Protein AF-A0A4R1AN60-F1 (afdb_monomer_lite)

Sequence (126 aa):
MPKKRISWKEVYITFGVIGYIVWMVDMTIAAPFDLFDIGNPQKEGLPEITLFGIIPSCLSVIYLNLYEKNRKWFLVILFFILSLTLEWLTTKVGLMKHWNILWSSPVHFIAYAFYLPWHLKFIRRN

pLDDT: mean 82.14, std 12.88, range [44.59, 94.81]

Structure (mmCIF, N/CA/C/O backbone):
data_AF-A0A4R1AN60-F1
#
_entry.id   AF-A0A4R1AN60-F1
#
loop_
_atom_site.group_PDB
_atom_site.id
_atom_site.type_symbol
_atom_site.label_atom_id
_atom_site.label_alt_id
_atom_site.label_comp_id
_atom_site.label_asym_id
_atom_site.label_entity_id
_atom_site.label_seq_id
_atom_site.pdbx_PDB_ins_code
_atom_site.Cartn_x
_atom_site.Cartn_y
_atom_site.Cartn_z
_atom_site.occupancy
_atom_site.B_iso_or_equiv
_atom_site.auth_seq_id
_atom_site.auth_comp_id
_atom_site.auth_asym_id
_atom_site.auth_atom_id
_atom_site.pdbx_PDB_model_num
ATOM 1 N N . MET A 1 1 ? -1.846 11.152 22.072 1.00 44.59 1 MET A N 1
ATOM 2 C CA . MET A 1 1 ? -1.384 9.950 21.338 1.00 44.59 1 MET A CA 1
ATOM 3 C C . MET A 1 1 ? -2.591 9.296 20.678 1.00 44.59 1 MET A C 1
ATOM 5 O O . MET A 1 1 ? -3.556 9.045 21.395 1.00 44.59 1 MET A O 1
ATOM 9 N N . PRO A 1 2 ? -2.619 9.079 19.351 1.00 50.38 2 PRO A N 1
ATOM 10 C CA . PRO A 1 2 ? -3.763 8.429 18.725 1.00 50.38 2 PRO A CA 1
ATOM 11 C C . PRO A 1 2 ? -3.842 6.986 19.235 1.00 50.38 2 PRO A C 1
ATOM 13 O O . PRO A 1 2 ? -2.831 6.285 19.274 1.00 50.38 2 PRO A O 1
ATOM 16 N N . LYS A 1 3 ? -5.028 6.560 19.686 1.00 57.44 3 LYS A N 1
ATOM 17 C CA . LYS A 1 3 ? -5.273 5.187 20.150 1.00 57.44 3 LYS A CA 1
ATOM 18 C C . LYS A 1 3 ? -4.873 4.227 19.024 1.00 57.44 3 LYS A C 1
ATOM 20 O O . LYS A 1 3 ? -5.479 4.288 17.955 1.00 57.44 3 LYS A O 1
ATOM 25 N N . LYS A 1 4 ? -3.853 3.384 19.246 1.00 62.28 4 LYS A N 1
ATOM 26 C CA . LYS A 1 4 ? -3.482 2.3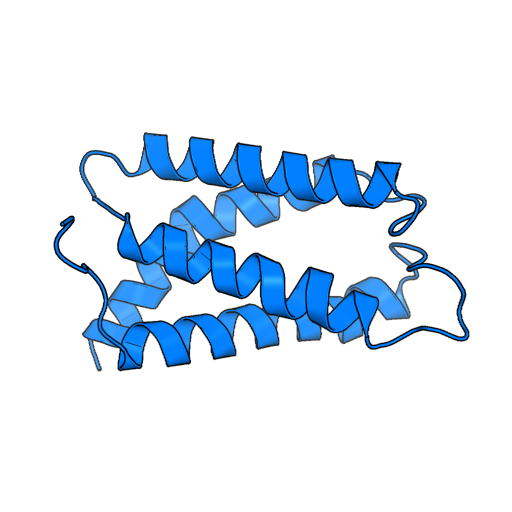08 18.312 1.00 62.28 4 LYS A CA 1
ATOM 27 C C . LYS A 1 4 ? -4.737 1.493 18.012 1.00 62.28 4 LYS A C 1
ATOM 29 O O . LYS A 1 4 ? -5.343 0.950 18.934 1.00 62.28 4 LYS A O 1
ATOM 34 N N . ARG A 1 5 ? -5.151 1.457 16.743 1.00 78.75 5 ARG A N 1
ATOM 35 C CA . ARG A 1 5 ? -6.363 0.731 16.329 1.00 78.75 5 ARG A CA 1
ATOM 36 C C . ARG A 1 5 ? -6.088 -0.728 16.024 1.00 78.75 5 ARG A C 1
ATOM 38 O O . ARG A 1 5 ? -7.045 -1.499 15.988 1.00 78.75 5 ARG A O 1
ATOM 45 N N . ILE A 1 6 ? -4.821 -1.074 15.801 1.00 88.38 6 ILE A N 1
ATOM 46 C CA . ILE A 1 6 ? -4.382 -2.432 15.507 1.00 88.38 6 ILE A CA 1
ATOM 47 C C . ILE A 1 6 ? -3.392 -2.954 16.558 1.00 88.38 6 ILE A C 1
ATOM 49 O O . ILE A 1 6 ? -2.592 -2.196 17.113 1.00 88.38 6 ILE A O 1
ATOM 53 N N . SER A 1 7 ? -3.473 -4.250 16.852 1.00 90.31 7 SER A N 1
ATOM 54 C CA . SER A 1 7 ? -2.595 -4.973 17.776 1.00 90.31 7 SER A CA 1
ATOM 55 C C . SER A 1 7 ? -1.275 -5.374 17.110 1.00 90.31 7 SER A C 1
ATOM 57 O O . SER A 1 7 ? -1.169 -5.415 15.887 1.00 90.31 7 SER A O 1
ATOM 59 N N . TRP A 1 8 ? -0.263 -5.737 17.904 1.00 90.00 8 TRP A N 1
ATOM 60 C CA . TRP A 1 8 ? 1.005 -6.243 17.365 1.00 90.00 8 TRP A CA 1
ATOM 61 C C . TRP A 1 8 ? 0.826 -7.502 16.506 1.00 9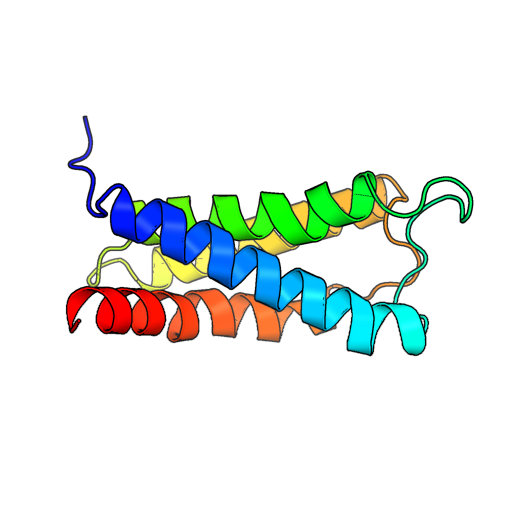0.00 8 TRP A C 1
ATOM 63 O O . TRP A 1 8 ? 1.463 -7.606 15.464 1.00 90.00 8 TRP A O 1
ATOM 73 N N . LYS A 1 9 ? -0.086 -8.414 16.880 1.00 90.69 9 LYS A N 1
ATOM 74 C CA . LYS A 1 9 ? -0.427 -9.596 16.065 1.00 90.69 9 LYS A CA 1
ATOM 75 C C . LYS A 1 9 ? -0.923 -9.176 14.677 1.00 90.69 9 LYS A C 1
ATOM 77 O O . LYS A 1 9 ? -0.455 -9.701 13.674 1.00 90.69 9 LYS A O 1
ATOM 82 N N . GLU A 1 10 ? -1.825 -8.198 14.618 1.00 92.44 10 GLU A N 1
ATOM 83 C CA . GLU A 1 10 ? -2.354 -7.673 13.352 1.00 92.44 10 GLU A CA 1
ATOM 84 C C . GLU A 1 10 ? -1.262 -6.997 12.515 1.00 92.44 10 GLU A C 1
ATOM 86 O O . GLU A 1 10 ? -1.236 -7.180 11.301 1.00 92.44 10 GLU A O 1
ATOM 91 N N . VAL A 1 11 ? -0.332 -6.274 13.150 1.00 93.31 11 VAL A N 1
ATOM 92 C CA . VAL A 1 11 ? 0.829 -5.668 12.476 1.00 93.31 11 VAL A CA 1
ATOM 93 C C . VAL A 1 11 ? 1.713 -6.736 11.836 1.00 93.31 11 VAL A C 1
ATOM 95 O O . VAL A 1 11 ? 1.980 -6.646 10.641 1.00 93.31 11 VAL A O 1
ATOM 98 N N . TYR A 1 12 ? 2.134 -7.752 12.596 1.00 93.31 12 TYR A N 1
ATOM 99 C CA . TYR A 1 12 ? 3.016 -8.809 12.088 1.00 93.31 12 TYR A CA 1
ATOM 100 C C . TYR A 1 12 ? 2.370 -9.602 10.949 1.00 93.31 12 TYR A C 1
ATOM 102 O O . TYR A 1 12 ? 3.019 -9.844 9.933 1.00 93.31 12 TYR A O 1
ATOM 110 N N . ILE A 1 13 ? 1.087 -9.958 11.081 1.00 93.50 13 ILE A N 1
ATOM 111 C CA . ILE A 1 13 ? 0.366 -10.688 10.029 1.00 93.50 13 ILE A CA 1
ATOM 112 C C . ILE A 1 13 ? 0.214 -9.815 8.781 1.00 93.50 13 ILE A C 1
ATOM 114 O O . ILE A 1 13 ? 0.515 -10.281 7.687 1.00 93.50 13 ILE A O 1
ATOM 118 N N . THR A 1 14 ? -0.203 -8.553 8.931 1.00 94.12 14 THR A N 1
ATOM 119 C CA . THR A 1 14 ? -0.359 -7.638 7.787 1.00 94.12 14 THR A CA 1
ATOM 120 C C . THR A 1 14 ? 0.968 -7.451 7.066 1.00 94.12 14 THR A C 1
ATOM 122 O O . THR A 1 14 ? 1.022 -7.565 5.846 1.00 94.12 14 THR A O 1
ATOM 125 N N . PHE A 1 15 ? 2.045 -7.194 7.811 1.00 93.69 15 PHE A N 1
ATOM 126 C CA . PHE A 1 15 ? 3.366 -6.981 7.234 1.00 93.69 15 PHE A CA 1
ATOM 127 C C . PHE A 1 15 ? 3.840 -8.211 6.451 1.00 93.69 15 PHE A C 1
ATOM 129 O O . PHE A 1 15 ? 4.252 -8.086 5.303 1.00 93.69 15 PHE A O 1
ATOM 136 N N . GLY A 1 16 ? 3.724 -9.406 7.039 1.00 91.75 16 GLY A N 1
ATOM 137 C CA . GLY A 1 16 ? 4.124 -10.646 6.376 1.00 91.75 16 GLY A CA 1
ATOM 138 C C . GLY A 1 16 ? 3.281 -10.967 5.140 1.00 91.75 16 GLY A C 1
ATOM 139 O O . GLY A 1 16 ? 3.831 -11.286 4.092 1.00 91.75 16 GLY A O 1
ATOM 140 N N . VAL A 1 17 ? 1.952 -10.851 5.238 1.00 93.94 17 VAL A N 1
ATOM 141 C CA . VAL A 1 17 ? 1.034 -11.193 4.138 1.00 93.94 17 VAL A CA 1
ATOM 142 C C . VAL A 1 17 ? 1.187 -10.233 2.963 1.00 93.94 17 VAL A C 1
ATOM 144 O O . VAL A 1 17 ? 1.281 -10.685 1.826 1.00 93.94 17 VAL A O 1
ATOM 147 N N . ILE A 1 18 ? 1.232 -8.924 3.219 1.00 93.75 18 ILE A N 1
ATOM 148 C CA . ILE A 1 18 ? 1.380 -7.933 2.149 1.00 93.75 18 ILE A CA 1
ATOM 149 C C . ILE A 1 18 ? 2.740 -8.079 1.473 1.00 93.75 18 ILE A C 1
ATOM 151 O O . ILE A 1 18 ? 2.789 -8.161 0.248 1.00 93.75 18 ILE A O 1
ATOM 155 N N . GLY A 1 19 ? 3.819 -8.177 2.253 1.00 89.94 19 GLY A N 1
ATOM 156 C CA . GLY A 1 19 ? 5.165 -8.323 1.706 1.00 89.94 19 GLY A CA 1
ATOM 157 C C . GLY A 1 19 ? 5.297 -9.583 0.861 1.00 89.94 19 GLY A C 1
ATOM 158 O O . GLY A 1 19 ? 5.835 -9.527 -0.239 1.00 89.94 19 GLY A O 1
ATOM 159 N N . TYR A 1 20 ? 4.730 -10.698 1.328 1.00 90.06 20 TYR A N 1
ATOM 160 C CA . TYR A 1 20 ? 4.723 -11.950 0.579 1.00 90.06 20 TYR A CA 1
ATOM 161 C C . TYR A 1 20 ? 3.930 -11.854 -0.728 1.00 90.06 20 TYR A C 1
ATOM 163 O O . TYR A 1 20 ? 4.421 -12.298 -1.758 1.00 90.06 20 TYR A O 1
ATOM 171 N N . ILE A 1 21 ? 2.728 -11.264 -0.719 1.00 90.75 21 ILE A N 1
ATOM 172 C CA . ILE A 1 21 ? 1.902 -11.142 -1.931 1.00 90.75 21 ILE A CA 1
ATOM 173 C C . ILE A 1 21 ? 2.611 -10.308 -2.991 1.00 90.75 21 ILE A C 1
ATOM 175 O O . ILE A 1 21 ? 2.677 -10.728 -4.143 1.00 90.75 21 ILE A O 1
ATOM 179 N N . VAL A 1 22 ? 3.135 -9.139 -2.617 1.00 88.31 22 VAL A N 1
ATOM 18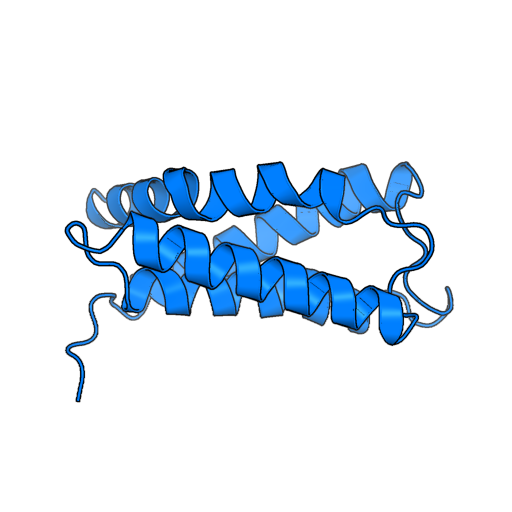0 C CA . VAL A 1 22 ? 3.786 -8.251 -3.585 1.00 88.31 22 VAL A CA 1
ATOM 181 C C . VAL A 1 22 ? 5.064 -8.896 -4.121 1.00 88.31 22 VAL A C 1
ATOM 183 O O . VAL A 1 22 ? 5.265 -8.906 -5.330 1.00 88.31 22 VAL A O 1
ATOM 186 N N . TRP A 1 23 ? 5.867 -9.524 -3.257 1.00 85.31 23 TRP A N 1
ATOM 187 C CA . TRP A 1 23 ? 7.059 -10.262 -3.681 1.00 85.31 23 TRP A CA 1
ATOM 188 C C . TRP A 1 23 ? 6.731 -11.450 -4.598 1.00 85.31 23 TRP A C 1
ATOM 190 O O . TRP A 1 23 ? 7.418 -11.678 -5.588 1.00 85.31 23 TRP A O 1
ATOM 200 N N . MET A 1 24 ? 5.654 -12.189 -4.320 1.00 85.81 24 MET A N 1
ATOM 201 C CA . MET A 1 24 ? 5.202 -13.275 -5.192 1.00 85.81 24 MET A CA 1
ATOM 202 C C . MET A 1 24 ? 4.756 -12.762 -6.561 1.00 85.81 24 MET A C 1
ATOM 204 O O . MET A 1 24 ? 5.085 -13.378 -7.571 1.00 85.81 24 MET A O 1
ATOM 208 N N . VAL A 1 25 ? 4.014 -11.652 -6.616 1.00 84.50 25 VAL A N 1
ATOM 209 C CA . VAL A 1 25 ? 3.610 -11.022 -7.884 1.00 84.50 25 VAL A CA 1
ATOM 210 C C . VAL A 1 25 ? 4.838 -10.586 -8.677 1.00 84.50 25 VAL A C 1
ATOM 212 O O . VAL A 1 25 ? 4.907 -10.839 -9.876 1.00 84.50 25 VAL A O 1
ATOM 215 N N . ASP A 1 26 ? 5.822 -9.995 -8.008 1.00 79.56 26 ASP A N 1
ATOM 216 C CA . ASP A 1 26 ? 7.075 -9.576 -8.628 1.00 79.56 26 ASP A CA 1
ATOM 217 C C . ASP A 1 26 ? 7.827 -10.774 -9.239 1.00 79.56 26 ASP A C 1
ATOM 219 O O . ASP A 1 26 ? 8.052 -10.828 -10.445 1.00 79.56 26 ASP A O 1
ATOM 223 N N . MET A 1 27 ? 8.065 -11.821 -8.446 1.00 80.25 27 MET A N 1
ATOM 224 C CA . MET A 1 27 ? 8.797 -13.023 -8.870 1.00 80.25 27 MET A CA 1
ATOM 225 C C . MET A 1 27 ? 8.087 -13.860 -9.944 1.00 80.25 27 MET A C 1
ATOM 227 O O . MET A 1 27 ? 8.745 -14.545 -10.725 1.00 80.25 27 MET A O 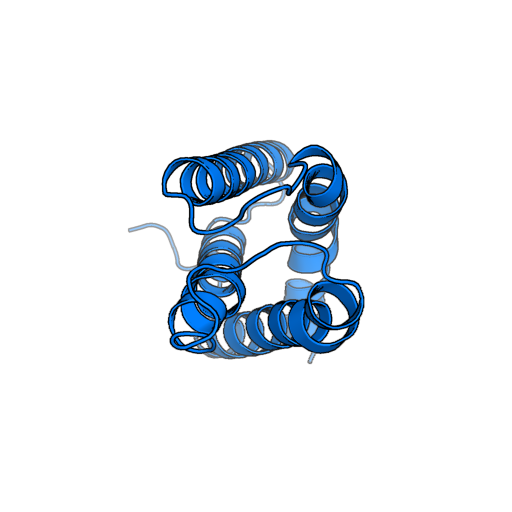1
ATOM 231 N N . THR A 1 28 ? 6.751 -13.868 -9.974 1.00 81.12 28 THR A N 1
ATOM 232 C CA . THR A 1 28 ? 5.979 -14.738 -10.886 1.00 81.12 28 THR A CA 1
ATOM 233 C C . THR A 1 28 ? 5.449 -14.027 -12.121 1.00 81.12 28 THR A C 1
ATOM 235 O O . THR A 1 28 ? 5.184 -14.684 -13.127 1.00 81.12 28 THR A O 1
ATOM 238 N N . ILE A 1 29 ? 5.276 -12.706 -12.056 1.00 79.62 29 ILE A N 1
ATOM 239 C CA . ILE A 1 29 ? 4.689 -11.911 -13.134 1.00 79.62 29 ILE A CA 1
ATOM 240 C C . ILE A 1 29 ? 5.675 -10.839 -13.591 1.00 79.62 29 ILE A C 1
ATOM 242 O O . ILE A 1 29 ? 5.977 -10.783 -14.775 1.00 79.62 29 ILE A O 1
ATOM 246 N N . ALA A 1 30 ? 6.198 -10.000 -12.698 1.00 74.56 30 ALA A N 1
ATOM 247 C CA . ALA A 1 30 ? 7.023 -8.872 -13.133 1.00 74.56 30 ALA A CA 1
ATOM 248 C C . ALA A 1 30 ? 8.369 -9.311 -13.719 1.00 74.56 30 ALA A C 1
ATOM 250 O O . ALA A 1 30 ? 8.699 -8.892 -14.827 1.00 74.56 30 ALA A O 1
ATOM 251 N N . ALA A 1 31 ? 9.091 -10.200 -13.033 1.00 74.38 31 ALA A N 1
ATOM 252 C CA . ALA A 1 31 ? 10.393 -10.679 -13.483 1.00 74.38 31 ALA A CA 1
ATOM 253 C C . ALA A 1 31 ? 10.313 -11.568 -14.745 1.00 74.38 31 ALA A C 1
ATOM 255 O O . ALA A 1 31 ? 11.049 -11.307 -15.694 1.00 74.38 31 ALA A O 1
ATOM 256 N N . PRO A 1 32 ? 9.414 -12.573 -14.855 1.00 75.56 32 PRO A N 1
ATOM 257 C CA . PRO A 1 32 ? 9.380 -13.440 -16.040 1.00 75.56 32 PRO A CA 1
ATOM 258 C C . PRO A 1 32 ? 8.872 -12.756 -17.313 1.00 75.56 32 PRO A C 1
ATOM 260 O O . PRO A 1 32 ? 9.215 -13.186 -18.412 1.00 75.56 32 PRO A O 1
ATOM 263 N N . PHE A 1 33 ? 8.029 -11.728 -17.175 1.00 70.75 33 PHE A N 1
ATOM 264 C CA . PHE A 1 33 ? 7.506 -10.961 -18.309 1.00 70.75 33 PHE A CA 1
ATOM 265 C C . PHE A 1 33 ? 8.314 -9.691 -18.593 1.00 70.75 33 PHE A C 1
ATOM 267 O O . PHE A 1 33 ? 7.891 -8.910 -19.444 1.00 70.75 33 PHE A O 1
ATOM 274 N N . ASP A 1 34 ? 9.442 -9.499 -17.897 1.00 70.25 34 ASP A N 1
ATOM 275 C CA . ASP A 1 34 ? 10.322 -8.333 -18.020 1.00 70.25 34 ASP A CA 1
ATOM 276 C C . ASP A 1 34 ? 9.528 -7.019 -17.989 1.00 70.25 34 ASP A C 1
ATOM 278 O O . ASP A 1 34 ? 9.624 -6.155 -18.863 1.00 70.25 34 ASP A O 1
ATOM 282 N N . LEU A 1 35 ? 8.612 -6.922 -17.016 1.00 65.62 35 LEU A N 1
ATOM 283 C CA . LEU A 1 35 ? 7.693 -5.796 -16.975 1.00 65.62 35 LEU A CA 1
ATOM 284 C C . LEU A 1 35 ? 8.462 -4.496 -16.677 1.00 65.62 35 LEU A C 1
ATOM 286 O O . LEU A 1 35 ? 8.114 -3.470 -17.268 1.00 65.62 35 LEU A O 1
ATOM 290 N N . PHE A 1 36 ? 9.493 -4.536 -15.810 1.00 64.19 36 PHE A N 1
ATOM 291 C CA . PHE A 1 36 ? 10.373 -3.403 -15.456 1.00 64.19 36 PHE A CA 1
ATOM 292 C C . PHE A 1 36 ? 11.820 -3.864 -15.276 1.00 64.19 36 PHE A C 1
ATOM 294 O O . PHE A 1 36 ? 12.065 -4.818 -14.544 1.00 64.19 36 PHE A O 1
ATOM 301 N N . ASP A 1 37 ? 12.774 -3.083 -15.790 1.00 62.84 37 ASP A N 1
ATOM 302 C CA . ASP A 1 37 ? 14.185 -3.227 -15.415 1.00 62.84 37 ASP A CA 1
ATOM 303 C C . ASP A 1 37 ? 14.413 -2.625 -14.025 1.00 62.84 37 ASP A C 1
ATOM 305 O O . ASP A 1 37 ? 14.257 -1.405 -13.835 1.00 62.84 37 ASP A O 1
ATOM 309 N N . ILE A 1 38 ? 14.830 -3.456 -13.067 1.00 58.09 38 ILE A N 1
ATOM 310 C CA . ILE A 1 38 ? 15.146 -3.026 -11.704 1.00 58.09 38 ILE A CA 1
ATOM 311 C C . ILE A 1 38 ? 16.662 -2.852 -11.553 1.00 58.09 38 ILE A C 1
ATOM 313 O O . ILE A 1 38 ? 17.396 -3.733 -11.118 1.00 58.09 38 ILE A O 1
ATOM 317 N N . GLY A 1 39 ? 17.161 -1.664 -11.900 1.00 53.41 39 GLY A N 1
ATOM 318 C CA . GLY A 1 39 ? 18.577 -1.320 -11.727 1.00 53.41 39 GLY A CA 1
ATOM 319 C C . GLY A 1 39 ? 19.554 -2.179 -12.551 1.00 53.41 39 GLY A C 1
ATOM 320 O O . GLY A 1 39 ? 19.247 -2.630 -13.644 1.00 53.41 39 GLY A O 1
ATOM 321 N N . ASN A 1 40 ? 20.802 -2.299 -12.080 1.00 51.00 40 ASN A N 1
ATOM 322 C CA . ASN A 1 40 ? 21.847 -3.077 -12.759 1.00 51.00 40 ASN A CA 1
ATOM 323 C C . ASN A 1 40 ? 21.651 -4.572 -12.421 1.00 51.00 40 ASN A C 1
ATOM 325 O O . ASN A 1 40 ? 21.641 -4.865 -11.223 1.00 51.00 40 ASN A O 1
ATOM 329 N N . PRO A 1 41 ? 21.592 -5.499 -13.398 1.00 53.41 41 PRO A N 1
ATOM 330 C CA . PRO A 1 41 ? 21.295 -6.925 -13.177 1.00 53.41 41 PRO A CA 1
ATOM 331 C C . PRO A 1 41 ? 22.232 -7.652 -12.192 1.00 53.41 41 PRO A C 1
ATOM 333 O O . PRO A 1 41 ? 21.944 -8.728 -11.688 1.00 53.41 41 PRO A O 1
ATOM 336 N N . GLN A 1 42 ? 23.376 -7.053 -11.848 1.00 49.56 42 GLN A N 1
ATOM 337 C CA . GLN A 1 42 ? 24.295 -7.571 -10.823 1.00 49.56 42 GLN A CA 1
ATOM 338 C C . GLN A 1 42 ? 23.933 -7.178 -9.374 1.00 49.56 42 GLN A C 1
ATOM 340 O O . GLN A 1 42 ? 24.641 -7.564 -8.444 1.00 49.56 42 GLN A O 1
ATOM 345 N N . LYS A 1 43 ? 22.879 -6.378 -9.159 1.00 51.50 43 LYS A N 1
ATOM 346 C CA . LYS A 1 43 ? 22.397 -5.919 -7.838 1.00 51.50 43 LYS A CA 1
ATOM 347 C C . LYS A 1 43 ? 20.914 -6.238 -7.594 1.00 51.50 43 LYS A C 1
ATOM 349 O O . LYS A 1 43 ? 20.288 -5.591 -6.752 1.00 51.50 43 LYS A O 1
ATOM 354 N N . GLU A 1 44 ? 20.377 -7.211 -8.320 1.00 54.25 44 GLU A N 1
ATOM 355 C CA . GLU A 1 44 ? 19.034 -7.762 -8.110 1.00 54.25 44 GLU A CA 1
ATOM 356 C C . GLU A 1 44 ? 18.925 -8.337 -6.681 1.00 54.25 44 GLU A C 1
ATOM 358 O O . GLU A 1 44 ? 19.899 -8.856 -6.122 1.00 54.25 44 GLU A O 1
ATOM 363 N N . GLY A 1 45 ? 17.775 -8.165 -6.025 1.00 59.97 45 GLY A N 1
ATOM 364 C CA . GLY A 1 45 ? 17.529 -8.644 -4.659 1.00 59.97 45 GLY A CA 1
ATOM 365 C C . GLY A 1 45 ? 17.304 -7.557 -3.600 1.00 59.97 45 GLY A C 1
ATOM 366 O O . GLY A 1 45 ? 16.187 -7.381 -3.119 1.00 59.97 45 GLY A O 1
ATOM 367 N N . LEU A 1 46 ? 18.334 -6.823 -3.158 1.00 63.94 46 LEU A N 1
ATOM 368 C CA . LEU A 1 46 ? 18.181 -5.888 -2.018 1.00 63.94 46 LEU A CA 1
ATOM 369 C C . LEU A 1 46 ? 17.261 -4.678 -2.301 1.00 63.94 46 LEU A C 1
ATOM 371 O O . LEU A 1 46 ? 16.421 -4.356 -1.448 1.00 63.94 46 LEU A O 1
ATOM 375 N N . PRO A 1 47 ? 17.377 -3.994 -3.457 1.00 68.06 47 PRO A N 1
ATOM 376 C CA . PRO A 1 47 ? 16.462 -2.913 -3.814 1.00 68.06 47 PRO A CA 1
ATOM 377 C C . PRO A 1 47 ? 15.027 -3.421 -3.987 1.00 68.06 47 PRO A C 1
ATOM 379 O O . PRO A 1 47 ? 14.088 -2.782 -3.530 1.00 68.06 47 PRO A O 1
ATOM 382 N N . GLU A 1 48 ? 14.853 -4.605 -4.563 1.00 68.31 48 GLU A N 1
ATOM 383 C CA . GLU A 1 48 ? 13.543 -5.206 -4.831 1.00 68.31 48 GLU A CA 1
ATOM 384 C C . GLU A 1 48 ? 12.798 -5.548 -3.545 1.00 68.31 48 GLU A C 1
ATOM 386 O O . GLU A 1 48 ? 11.667 -5.116 -3.329 1.00 68.31 48 GLU A O 1
ATOM 391 N N . ILE A 1 49 ? 13.462 -6.242 -2.619 1.00 72.25 49 ILE A N 1
ATOM 392 C CA . ILE A 1 49 ? 12.867 -6.618 -1.332 1.00 72.25 49 ILE A CA 1
ATOM 393 C C . ILE A 1 49 ? 12.461 -5.371 -0.539 1.00 72.25 49 ILE A C 1
ATOM 395 O O . ILE A 1 49 ? 11.420 -5.354 0.121 1.00 72.25 49 ILE A O 1
ATOM 399 N N . THR A 1 50 ? 13.253 -4.300 -0.597 1.00 73.69 50 THR A N 1
ATOM 400 C CA . THR A 1 50 ? 12.917 -3.052 0.099 1.00 73.69 50 THR A CA 1
ATOM 401 C C . THR A 1 50 ? 11.749 -2.321 -0.572 1.00 73.69 50 THR A C 1
ATOM 403 O O . THR A 1 50 ? 10.800 -1.941 0.119 1.00 73.69 50 THR A O 1
ATOM 406 N N . LEU A 1 51 ? 11.774 -2.176 -1.898 1.00 77.69 51 LEU A N 1
ATOM 407 C CA . LEU A 1 51 ? 10.764 -1.459 -2.686 1.00 77.69 51 LEU A CA 1
ATOM 408 C C . LEU A 1 51 ? 9.412 -2.165 -2.722 1.00 77.69 51 LEU A C 1
ATOM 410 O O . LEU A 1 51 ? 8.382 -1.531 -2.501 1.00 77.69 51 LEU A O 1
ATOM 414 N N . PHE A 1 52 ? 9.421 -3.470 -2.963 1.00 74.38 52 PHE A N 1
ATOM 415 C CA . PHE A 1 52 ? 8.222 -4.273 -3.181 1.00 74.38 52 PHE A CA 1
ATOM 416 C C . PHE A 1 52 ? 7.828 -5.097 -1.958 1.00 74.38 52 PHE A C 1
ATOM 418 O O . PHE A 1 52 ? 6.661 -5.421 -1.787 1.00 74.38 52 PHE A O 1
ATOM 425 N N . GLY A 1 53 ? 8.759 -5.404 -1.058 1.00 80.06 53 GLY A N 1
ATOM 426 C CA . GLY A 1 53 ? 8.449 -6.109 0.186 1.00 80.06 53 GLY A CA 1
ATOM 427 C C . GLY A 1 53 ? 8.150 -5.150 1.336 1.00 80.06 53 GLY A C 1
ATOM 428 O O . GLY A 1 53 ? 7.076 -5.196 1.937 1.00 80.06 53 GLY A O 1
ATOM 429 N N . ILE A 1 54 ? 9.094 -4.266 1.667 1.00 86.81 54 ILE A N 1
ATOM 430 C CA . ILE A 1 54 ? 9.050 -3.491 2.918 1.00 86.81 54 ILE A CA 1
ATOM 431 C C . ILE A 1 54 ? 8.126 -2.275 2.818 1.00 86.81 54 ILE A C 1
ATOM 433 O O . ILE A 1 54 ? 7.267 -2.093 3.683 1.00 86.81 54 ILE A O 1
ATOM 437 N N . ILE A 1 55 ? 8.273 -1.441 1.785 1.00 88.56 55 ILE A N 1
ATOM 438 C CA . ILE A 1 55 ? 7.484 -0.205 1.635 1.00 88.56 55 ILE A CA 1
ATOM 439 C C . ILE A 1 55 ? 5.967 -0.473 1.610 1.00 88.56 55 ILE A C 1
ATOM 441 O O . ILE A 1 55 ? 5.266 0.104 2.451 1.00 88.56 55 ILE A O 1
ATOM 445 N N . PRO A 1 56 ? 5.422 -1.345 0.737 1.00 90.12 56 PRO A N 1
ATOM 446 C CA . PRO A 1 56 ? 3.978 -1.586 0.691 1.00 90.12 56 PRO A CA 1
ATOM 447 C C . PRO A 1 56 ? 3.449 -2.230 1.977 1.00 90.12 56 PRO A C 1
ATOM 449 O O . PRO A 1 56 ? 2.339 -1.913 2.417 1.00 90.12 56 PRO A O 1
ATOM 452 N N . SER A 1 57 ? 4.254 -3.064 2.640 1.00 92.50 57 SER A N 1
ATOM 453 C CA . SER A 1 57 ? 3.914 -3.651 3.940 1.00 92.50 57 SER A CA 1
ATOM 454 C C . SER A 1 57 ? 3.806 -2.593 5.034 1.00 92.50 57 SER A C 1
ATOM 456 O O . SER A 1 57 ? 2.818 -2.551 5.772 1.00 92.50 57 SER A O 1
ATOM 458 N N . CYS A 1 58 ? 4.775 -1.677 5.106 1.00 92.75 58 CYS A N 1
ATOM 459 C CA . CYS A 1 58 ? 4.746 -0.542 6.024 1.00 92.75 58 CYS A CA 1
ATOM 460 C C . CYS A 1 58 ? 3.536 0.363 5.765 1.00 92.75 58 CYS A C 1
ATOM 462 O O . CYS A 1 58 ? 2.805 0.691 6.702 1.00 92.75 58 CYS A O 1
ATOM 464 N N . LEU A 1 59 ? 3.279 0.732 4.507 1.00 93.50 59 LEU A N 1
ATOM 465 C CA . LEU A 1 59 ? 2.130 1.566 4.142 1.00 93.50 59 LEU A CA 1
ATOM 466 C C . LEU A 1 59 ? 0.806 0.908 4.528 1.00 93.50 59 LEU A C 1
ATOM 468 O O . LEU A 1 59 ? -0.066 1.572 5.086 1.00 93.50 59 LEU A O 1
ATOM 472 N N . SER A 1 60 ? 0.681 -0.398 4.310 1.00 93.88 60 SER A N 1
ATOM 473 C CA . SER A 1 60 ? -0.501 -1.176 4.683 1.00 93.88 60 SER A CA 1
ATOM 474 C C . SER A 1 60 ? -0.751 -1.166 6.190 1.00 93.88 60 SER A C 1
ATOM 476 O O . SER A 1 60 ? -1.877 -0.937 6.637 1.00 93.88 60 SER A O 1
ATOM 478 N N . VAL A 1 61 ? 0.301 -1.343 6.992 1.00 94.50 61 VAL A N 1
ATOM 479 C CA . VAL A 1 61 ? 0.221 -1.273 8.458 1.00 94.50 61 VAL A CA 1
ATOM 480 C C . VAL A 1 61 ? -0.188 0.127 8.924 1.00 94.50 61 VAL A C 1
ATOM 482 O O . VAL A 1 61 ? -1.073 0.258 9.774 1.00 94.50 61 VAL A O 1
ATOM 485 N N . ILE A 1 62 ? 0.414 1.184 8.368 1.00 93.38 62 ILE A N 1
ATOM 486 C CA . ILE A 1 62 ? 0.078 2.570 8.728 1.00 93.38 62 ILE A CA 1
ATOM 487 C C . ILE A 1 62 ? -1.372 2.878 8.334 1.00 93.38 62 ILE A C 1
ATOM 489 O O . ILE A 1 62 ? -2.123 3.412 9.155 1.00 93.38 62 ILE A O 1
ATOM 493 N N . TYR A 1 63 ? -1.788 2.490 7.125 1.00 93.81 63 TYR A N 1
ATOM 494 C CA . TYR A 1 63 ? -3.162 2.636 6.648 1.00 93.81 63 TYR A CA 1
ATOM 495 C C . TYR A 1 63 ? -4.151 1.985 7.617 1.00 93.81 63 TYR A C 1
ATOM 497 O O . TYR A 1 63 ? -5.088 2.641 8.071 1.00 93.81 63 TYR A O 1
ATOM 505 N N . LEU A 1 64 ? -3.921 0.723 7.996 1.00 93.06 64 LEU A N 1
ATOM 506 C CA . LEU A 1 64 ? -4.801 -0.008 8.909 1.00 93.06 64 LEU A CA 1
ATOM 507 C C . LEU A 1 64 ? -4.811 0.574 10.324 1.00 93.06 64 LEU A C 1
ATOM 509 O O . LEU A 1 64 ? -5.857 0.585 10.974 1.00 93.06 64 LEU A O 1
ATOM 513 N N . ASN A 1 65 ? -3.689 1.114 10.798 1.00 92.69 65 ASN A N 1
ATOM 514 C CA . ASN A 1 65 ? -3.636 1.768 12.102 1.00 92.69 65 ASN A CA 1
ATOM 515 C C . ASN A 1 65 ? -4.417 3.096 12.127 1.00 92.69 65 ASN A C 1
ATOM 517 O O . ASN A 1 65 ? -5.000 3.454 13.152 1.00 92.69 65 ASN A O 1
ATOM 521 N N . LEU A 1 66 ? -4.457 3.818 11.004 1.00 90.38 66 LEU A N 1
ATOM 522 C CA . LEU A 1 66 ? -5.245 5.045 10.845 1.00 90.38 66 LEU A CA 1
ATOM 523 C C . LEU A 1 66 ? -6.693 4.777 10.411 1.00 90.38 66 LEU A C 1
ATOM 525 O O . LEU A 1 66 ? -7.524 5.684 10.474 1.00 90.38 66 LEU A O 1
ATOM 529 N N . TYR A 1 67 ? -7.003 3.546 9.996 1.00 88.38 67 TYR A N 1
ATOM 530 C CA . TYR A 1 67 ? -8.265 3.194 9.365 1.00 88.38 67 TYR A CA 1
ATOM 531 C C . TYR A 1 67 ? -9.478 3.503 10.248 1.00 88.38 67 TYR A C 1
ATOM 533 O O . TYR A 1 67 ? -9.659 2.999 11.364 1.00 88.38 67 TYR A O 1
ATOM 541 N N . GLU A 1 68 ? -10.373 4.315 9.693 1.00 85.75 68 GLU A N 1
ATOM 542 C CA . GLU A 1 68 ? -11.636 4.681 10.307 1.00 85.75 68 GLU A CA 1
ATOM 543 C C . GLU A 1 68 ? -12.755 4.643 9.275 1.00 85.75 68 GLU A C 1
ATOM 545 O O . GLU A 1 68 ? -12.666 5.270 8.223 1.00 85.75 68 GLU A O 1
ATOM 550 N N . LYS A 1 69 ? -13.845 3.934 9.597 1.00 82.12 69 LYS A N 1
ATOM 551 C CA . LYS A 1 69 ? -14.952 3.698 8.660 1.00 82.12 69 LYS A CA 1
ATOM 552 C C . LYS A 1 69 ? -15.565 5.004 8.132 1.00 82.12 69 LYS A C 1
ATOM 554 O O . LYS A 1 69 ? -15.857 5.082 6.945 1.00 82.12 69 LYS A O 1
ATOM 559 N N . ASN A 1 70 ? -15.668 6.032 8.978 1.00 87.44 70 ASN A N 1
ATOM 560 C CA . ASN A 1 70 ? -16.211 7.345 8.606 1.00 87.44 70 ASN A CA 1
ATOM 561 C C . ASN A 1 70 ? -15.295 8.133 7.658 1.00 87.44 70 ASN A C 1
ATOM 563 O O . ASN A 1 70 ? -15.775 8.947 6.880 1.00 87.44 70 ASN A O 1
ATOM 567 N N . ARG A 1 71 ? -13.980 7.883 7.698 1.00 89.25 71 ARG A N 1
ATOM 568 C CA . ARG A 1 71 ? -12.971 8.566 6.870 1.00 89.25 71 ARG A CA 1
ATOM 569 C C . ARG A 1 71 ? -12.312 7.624 5.863 1.00 89.25 71 ARG A C 1
ATOM 571 O O . ARG A 1 71 ? -11.238 7.927 5.350 1.00 89.25 71 ARG A O 1
ATOM 578 N N . LYS A 1 72 ? -12.960 6.492 5.558 1.00 90.50 72 LYS A N 1
ATOM 579 C CA . LYS A 1 72 ? -12.421 5.440 4.685 1.00 90.50 72 LYS A CA 1
ATOM 580 C C . LYS A 1 72 ? -11.937 6.019 3.361 1.00 90.50 72 LYS A C 1
ATOM 582 O O . LYS A 1 72 ? -10.780 5.836 3.013 1.00 90.50 72 LYS A O 1
ATOM 587 N N . TRP A 1 73 ? -12.814 6.711 2.638 1.00 92.25 73 TRP A N 1
ATOM 588 C CA . TRP A 1 73 ? -12.507 7.206 1.296 1.00 92.25 73 TRP A CA 1
ATOM 589 C C . TRP A 1 73 ? -11.404 8.261 1.294 1.00 92.25 73 TRP A C 1
ATOM 591 O O . TRP A 1 73 ? -10.540 8.220 0.427 1.00 92.25 73 TRP A O 1
ATOM 601 N N . PHE A 1 74 ? -11.367 9.124 2.313 1.00 93.25 74 PHE A N 1
ATOM 602 C CA . PHE A 1 74 ? -10.266 10.067 2.496 1.00 93.25 74 PHE A CA 1
ATOM 603 C C . PHE A 1 74 ? -8.923 9.341 2.661 1.00 93.25 74 PHE A C 1
ATOM 605 O O . PHE A 1 74 ? -7.963 9.666 1.972 1.00 93.25 74 PHE A O 1
ATOM 612 N N . LEU A 1 75 ? -8.863 8.313 3.518 1.00 92.38 75 LEU A N 1
ATOM 613 C CA . LEU A 1 75 ? -7.644 7.523 3.714 1.00 92.38 75 LEU A CA 1
ATOM 614 C C . LEU A 1 75 ? -7.261 6.720 2.467 1.00 92.38 75 LEU A C 1
ATOM 616 O O . LEU A 1 75 ? -6.081 6.628 2.157 1.00 92.38 75 LEU A O 1
ATOM 620 N N . VAL A 1 76 ? -8.236 6.155 1.746 1.00 93.62 76 VAL A N 1
ATOM 621 C CA . VAL A 1 76 ? -7.986 5.444 0.482 1.00 93.62 76 VAL A CA 1
ATOM 622 C C . VAL A 1 76 ? -7.342 6.386 -0.527 1.00 93.62 76 VAL A C 1
ATOM 624 O O . VAL A 1 76 ? -6.296 6.047 -1.060 1.00 93.62 76 VAL A O 1
ATOM 627 N N . ILE A 1 77 ? -7.914 7.573 -0.746 1.00 94.12 77 ILE A N 1
ATOM 628 C CA . ILE A 1 77 ? -7.376 8.558 -1.695 1.00 94.12 77 ILE A CA 1
ATOM 629 C C . ILE A 1 77 ? -5.987 9.034 -1.254 1.00 94.12 77 ILE A C 1
ATOM 631 O O . ILE A 1 77 ? -5.075 9.088 -2.073 1.00 94.12 77 ILE A O 1
ATOM 635 N N . LEU A 1 78 ? -5.800 9.322 0.037 1.00 94.50 78 LEU A N 1
ATOM 636 C CA . LEU A 1 78 ? -4.517 9.768 0.580 1.00 94.50 78 LEU A CA 1
ATOM 637 C C . LEU A 1 78 ? -3.407 8.734 0.348 1.00 94.50 78 LEU A C 1
ATOM 639 O O . LEU A 1 78 ? -2.350 9.074 -0.176 1.00 94.50 78 LEU A O 1
ATOM 643 N N . PHE A 1 79 ? -3.643 7.475 0.722 1.00 94.81 79 PHE A N 1
ATOM 644 C CA . PHE A 1 79 ? -2.650 6.409 0.572 1.00 94.81 79 PHE A CA 1
ATOM 645 C C . PHE A 1 79 ? -2.467 5.972 -0.880 1.00 94.81 79 PHE A C 1
ATOM 647 O O . PHE A 1 79 ? -1.364 5.588 -1.263 1.00 94.81 79 PHE A O 1
ATOM 654 N N . PHE A 1 80 ? -3.512 6.079 -1.697 1.00 93.94 80 PHE A N 1
ATOM 655 C CA . PHE A 1 80 ? -3.430 5.886 -3.137 1.00 93.94 80 PHE A CA 1
ATOM 656 C C . PHE A 1 80 ? -2.477 6.904 -3.774 1.00 93.94 80 PHE A C 1
ATOM 658 O O . PHE A 1 80 ? -1.495 6.506 -4.392 1.00 93.94 80 PHE A O 1
ATOM 665 N N . ILE A 1 81 ? -2.694 8.203 -3.536 1.00 93.44 81 ILE A N 1
ATOM 666 C CA . ILE A 1 81 ? -1.816 9.272 -4.037 1.00 93.44 81 ILE A CA 1
ATOM 667 C C . ILE A 1 81 ? -0.396 9.102 -3.494 1.00 93.44 81 ILE A C 1
ATOM 669 O O . ILE A 1 81 ? 0.566 9.227 -4.250 1.00 93.44 81 ILE A O 1
ATOM 673 N N . LEU A 1 82 ? -0.250 8.783 -2.205 1.00 93.38 82 LEU A N 1
ATOM 674 C CA . LEU A 1 82 ? 1.056 8.554 -1.591 1.00 93.38 82 LEU A CA 1
ATOM 675 C C . LEU A 1 82 ? 1.809 7.401 -2.269 1.00 93.38 82 LEU A C 1
ATOM 677 O O . LEU A 1 82 ? 2.992 7.543 -2.562 1.00 93.38 82 LEU A O 1
ATOM 681 N N . SER A 1 83 ? 1.127 6.291 -2.556 1.00 91.69 83 SER A N 1
ATOM 682 C CA . SER A 1 83 ? 1.749 5.127 -3.199 1.00 91.69 83 SER A CA 1
ATOM 683 C C . SER A 1 83 ? 2.148 5.432 -4.641 1.00 91.69 83 SER A C 1
ATOM 685 O O . SER A 1 83 ? 3.283 5.163 -5.017 1.00 91.69 83 SER A O 1
ATOM 687 N N . LEU A 1 84 ? 1.281 6.106 -5.407 1.00 90.62 84 LEU A N 1
ATOM 688 C CA . LEU A 1 84 ? 1.622 6.567 -6.757 1.00 90.62 84 LEU A CA 1
ATOM 689 C C . LEU A 1 84 ? 2.785 7.565 -6.758 1.00 90.62 84 LEU A C 1
ATOM 691 O O . LEU A 1 84 ? 3.594 7.570 -7.678 1.00 90.62 84 LEU A O 1
ATOM 695 N N . THR A 1 85 ? 2.889 8.410 -5.730 1.00 90.31 85 THR A N 1
ATOM 696 C CA . THR A 1 85 ? 4.001 9.363 -5.596 1.00 90.31 85 THR A CA 1
ATOM 697 C C . THR A 1 85 ? 5.315 8.638 -5.315 1.00 90.31 85 THR A C 1
ATOM 699 O O . THR A 1 85 ? 6.344 8.998 -5.883 1.00 90.31 85 THR A O 1
ATOM 702 N N . LEU A 1 86 ? 5.291 7.605 -4.466 1.00 88.44 86 LEU A N 1
ATOM 703 C CA . LEU A 1 86 ? 6.462 6.769 -4.197 1.00 88.44 86 LEU A CA 1
ATOM 704 C C . LEU A 1 86 ? 6.893 6.004 -5.449 1.00 88.44 86 LEU A C 1
ATOM 706 O O . LEU A 1 86 ? 8.068 6.015 -5.788 1.00 88.44 86 LEU A O 1
ATOM 710 N N . GLU A 1 87 ? 5.947 5.422 -6.174 1.00 85.50 87 GLU A N 1
ATOM 711 C CA . GLU A 1 87 ? 6.199 4.743 -7.445 1.00 85.50 87 GLU A CA 1
ATOM 712 C C . GLU A 1 87 ? 6.716 5.699 -8.533 1.00 85.50 87 GLU A C 1
ATOM 714 O O . GLU A 1 87 ? 7.635 5.400 -9.291 1.00 85.50 87 GLU A O 1
ATOM 719 N N . TRP A 1 88 ? 6.201 6.925 -8.584 1.00 85.69 88 TRP A N 1
ATOM 720 C CA . TRP A 1 88 ? 6.765 7.943 -9.461 1.00 85.69 88 TRP A CA 1
ATOM 721 C C . TRP A 1 88 ? 8.204 8.301 -9.061 1.00 85.69 88 TRP A C 1
ATOM 723 O O . TRP A 1 88 ? 9.071 8.445 -9.924 1.00 85.69 88 TRP A O 1
ATOM 733 N N . LEU A 1 89 ? 8.502 8.389 -7.763 1.00 84.19 89 LEU A N 1
ATOM 734 C CA . LEU A 1 89 ? 9.857 8.652 -7.283 1.00 84.19 89 LEU A CA 1
ATOM 735 C C . LEU A 1 89 ? 10.828 7.529 -7.680 1.00 84.19 89 LEU A C 1
ATOM 737 O O . LEU A 1 89 ? 11.956 7.820 -8.074 1.00 84.19 89 LEU A O 1
ATOM 741 N N . THR A 1 90 ? 10.402 6.265 -7.652 1.00 79.25 90 THR A N 1
ATOM 742 C CA . THR A 1 90 ? 11.255 5.125 -8.037 1.00 79.25 90 THR A CA 1
ATOM 743 C C . THR A 1 90 ? 11.579 5.133 -9.527 1.00 79.25 90 THR A C 1
ATOM 745 O O . THR A 1 90 ? 12.723 4.859 -9.899 1.00 79.25 90 THR A O 1
ATOM 748 N N . THR A 1 91 ? 10.638 5.553 -10.379 1.00 79.50 91 THR A N 1
ATOM 749 C CA . THR A 1 91 ? 10.925 5.774 -11.809 1.00 79.50 91 THR A CA 1
ATOM 750 C C . THR A 1 91 ? 11.89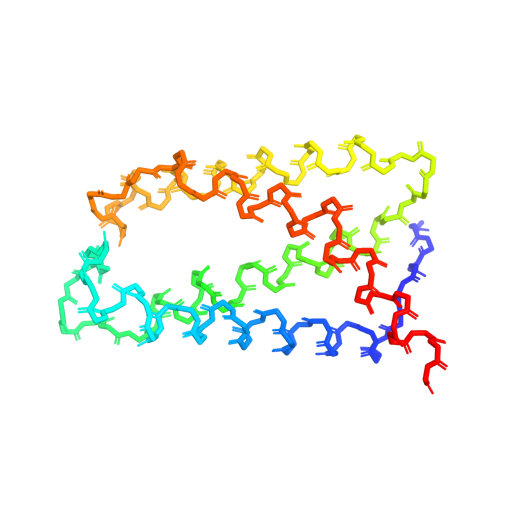0 6.945 -12.027 1.00 79.50 91 THR A C 1
ATOM 752 O O . THR A 1 91 ? 12.814 6.848 -12.833 1.00 79.50 91 THR A O 1
ATOM 755 N N . LYS A 1 92 ? 11.758 8.039 -11.262 1.00 80.19 92 LYS A N 1
ATOM 756 C CA . LYS A 1 92 ? 12.650 9.211 -11.352 1.00 80.19 92 LYS A CA 1
ATOM 757 C C . LYS A 1 92 ? 14.078 8.939 -10.894 1.00 80.19 92 LYS A C 1
ATOM 759 O O . LYS A 1 92 ? 15.007 9.466 -11.497 1.00 80.19 92 LYS A O 1
ATOM 764 N N . VAL A 1 93 ? 14.253 8.125 -9.857 1.00 77.44 93 VAL A N 1
ATOM 765 C CA . VAL A 1 93 ? 15.575 7.702 -9.365 1.00 77.44 93 VAL A CA 1
ATOM 766 C C . VAL A 1 93 ? 16.215 6.664 -10.308 1.00 77.44 93 VAL A C 1
ATOM 768 O O . VAL A 1 93 ? 17.383 6.321 -10.153 1.00 77.44 93 VAL A O 1
ATOM 771 N N . GLY A 1 94 ? 15.486 6.204 -11.334 1.00 67.81 94 GLY A N 1
ATOM 772 C CA . GLY A 1 94 ? 15.976 5.248 -12.325 1.00 67.81 94 GLY A CA 1
ATOM 773 C C . GLY A 1 94 ? 16.032 3.812 -11.807 1.00 67.81 94 GLY A C 1
ATOM 774 O O . GLY A 1 94 ? 16.735 2.993 -12.394 1.00 67.81 94 GLY A O 1
ATOM 775 N N . LEU A 1 95 ? 15.316 3.525 -10.711 1.00 68.94 95 LEU A N 1
ATOM 776 C CA . LEU A 1 95 ? 15.205 2.187 -10.128 1.00 68.94 95 LEU A CA 1
ATOM 777 C C . LEU A 1 95 ? 14.224 1.309 -10.899 1.00 68.94 95 LEU A C 1
ATOM 779 O O . LEU A 1 95 ? 14.458 0.119 -10.975 1.00 68.94 95 LEU A O 1
ATOM 783 N N . MET A 1 96 ? 13.165 1.889 -11.468 1.00 69.81 96 MET A N 1
ATOM 784 C CA . MET A 1 96 ? 12.255 1.218 -12.400 1.00 69.81 96 MET A CA 1
ATOM 785 C C . MET A 1 96 ? 12.315 1.934 -13.744 1.00 69.81 96 MET A C 1
ATOM 787 O O . MET A 1 96 ? 11.916 3.102 -13.834 1.00 69.81 96 MET A O 1
ATOM 791 N N . LYS A 1 97 ? 12.783 1.260 -14.794 1.00 65.94 97 LYS A N 1
ATOM 792 C CA . LYS A 1 97 ? 12.672 1.775 -16.168 1.00 65.94 97 LYS A CA 1
ATOM 793 C C . LYS A 1 97 ? 11.471 1.153 -16.876 1.00 65.94 97 LYS A C 1
ATOM 795 O O . LYS A 1 97 ? 11.038 0.061 -16.542 1.00 65.94 97 LYS A O 1
ATOM 800 N N . HIS A 1 98 ? 10.917 1.892 -17.837 1.00 66.06 98 HIS A N 1
ATOM 801 C CA . HIS A 1 98 ? 9.825 1.460 -18.725 1.00 66.06 98 HIS A CA 1
ATOM 802 C C . HIS A 1 98 ? 8.465 1.124 -18.078 1.00 66.06 98 HIS A C 1
ATOM 804 O O . HIS A 1 98 ? 7.523 0.794 -18.798 1.00 66.06 98 HIS A O 1
ATOM 810 N N . TRP A 1 99 ? 8.291 1.318 -16.767 1.00 71.00 99 TRP A N 1
ATOM 811 C CA . TRP A 1 99 ? 6.997 1.095 -16.122 1.00 71.00 99 TRP A CA 1
ATOM 812 C C . TRP A 1 99 ? 5.998 2.228 -16.352 1.00 71.00 99 TRP A C 1
ATOM 814 O O . TRP A 1 99 ? 6.325 3.414 -16.251 1.00 71.00 99 TRP A O 1
ATOM 824 N N . ASN A 1 100 ? 4.738 1.859 -16.578 1.00 73.25 100 ASN A N 1
ATOM 825 C CA . ASN A 1 100 ? 3.640 2.805 -16.667 1.00 73.25 100 ASN A CA 1
ATOM 826 C C . ASN A 1 100 ? 2.789 2.740 -15.390 1.00 73.25 100 ASN A C 1
ATOM 828 O O . ASN A 1 100 ? 2.021 1.804 -15.179 1.00 73.25 100 ASN A O 1
ATOM 832 N N . ILE A 1 101 ? 2.901 3.797 -14.580 1.00 74.75 101 ILE A N 1
ATOM 833 C CA . ILE A 1 101 ? 2.237 4.012 -13.277 1.00 74.75 101 ILE A CA 1
ATOM 834 C C . ILE A 1 101 ? 0.702 3.828 -13.353 1.00 74.75 101 ILE A C 1
ATOM 836 O O . ILE A 1 101 ? 0.028 3.546 -12.356 1.00 74.75 101 ILE A O 1
ATOM 840 N N . LEU A 1 102 ? 0.118 3.949 -14.550 1.00 74.62 102 LEU A N 1
ATOM 841 C CA . LEU A 1 102 ? -1.303 3.696 -14.779 1.00 74.62 102 LEU A CA 1
ATOM 842 C C . LEU A 1 102 ? -1.704 2.235 -14.515 1.00 74.62 102 LEU A C 1
ATOM 844 O O . LEU A 1 102 ? -2.816 2.011 -14.042 1.00 74.62 102 LEU A O 1
ATOM 848 N N . TRP A 1 103 ? -0.824 1.253 -14.743 1.00 77.19 103 TRP A N 1
ATOM 849 C CA . TRP A 1 103 ? -1.119 -0.164 -14.472 1.00 77.19 103 TRP A CA 1
ATOM 850 C C . TRP A 1 103 ? -1.217 -0.473 -12.980 1.00 77.19 103 TRP A C 1
ATOM 852 O O . TRP A 1 103 ? -2.063 -1.261 -12.558 1.00 77.19 103 TRP A O 1
ATOM 862 N N . SER A 1 104 ? -0.413 0.203 -12.165 1.00 80.12 104 SER A N 1
ATOM 863 C CA . SER A 1 104 ? -0.444 0.063 -10.710 1.00 80.12 104 SER A CA 1
ATOM 864 C C . SER A 1 104 ? -1.606 0.797 -10.058 1.00 80.12 104 SER A C 1
ATOM 866 O O . SER A 1 104 ? -1.959 0.511 -8.912 1.00 80.12 104 SER A O 1
ATOM 868 N N . SER A 1 105 ? -2.229 1.746 -10.757 1.00 84.31 105 SER A N 1
ATOM 869 C CA . SER A 1 105 ? -3.309 2.559 -10.197 1.00 84.31 105 SER A CA 1
ATOM 870 C C . SER A 1 105 ? -4.525 1.709 -9.763 1.00 84.31 105 SER A C 1
ATOM 872 O O . SER A 1 105 ? -4.938 1.805 -8.602 1.00 84.31 105 SER A O 1
ATOM 874 N N . PRO A 1 106 ? -5.072 0.799 -10.594 1.00 88.06 106 PRO A N 1
ATOM 875 C CA . PRO A 1 106 ? -6.114 -0.129 -10.152 1.00 88.06 106 PRO A 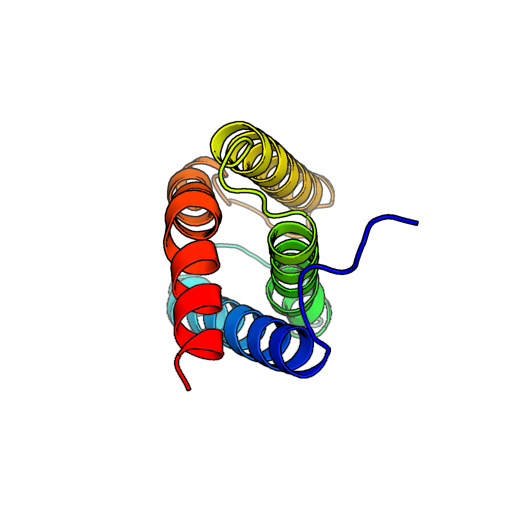CA 1
ATOM 876 C C . PRO A 1 106 ? -5.690 -0.994 -8.961 1.00 88.06 106 PRO A C 1
ATOM 878 O O . PRO A 1 106 ? -6.477 -1.187 -8.035 1.00 88.06 106 PRO A O 1
ATOM 881 N N . VAL A 1 107 ? -4.445 -1.479 -8.954 1.00 88.19 107 VAL A N 1
ATOM 882 C CA . VAL A 1 107 ? -3.925 -2.374 -7.910 1.00 88.19 107 VAL A CA 1
ATOM 883 C C . VAL A 1 107 ? -3.890 -1.667 -6.557 1.00 88.19 107 VAL A C 1
ATOM 885 O O . VAL A 1 107 ? -4.472 -2.163 -5.591 1.00 88.19 107 VAL A O 1
ATOM 888 N N . HIS A 1 108 ? -3.299 -0.471 -6.490 1.00 90.06 108 HIS A N 1
ATOM 889 C CA . HIS A 1 108 ? -3.261 0.328 -5.265 1.00 90.06 108 HIS A CA 1
ATOM 890 C C . HIS A 1 108 ? -4.668 0.694 -4.787 1.00 90.06 108 HIS A C 1
ATOM 892 O O . HIS A 1 108 ? -4.975 0.566 -3.599 1.00 90.06 108 HIS A O 1
ATOM 898 N N . PHE A 1 109 ? -5.549 1.113 -5.699 1.00 91.94 109 PHE A N 1
ATOM 899 C CA . PHE A 1 109 ? -6.921 1.453 -5.338 1.00 91.94 109 PHE A CA 1
ATOM 900 C C . PHE A 1 109 ? -7.658 0.252 -4.736 1.00 91.94 109 PHE A C 1
ATOM 902 O O . PHE A 1 109 ? -8.249 0.372 -3.662 1.00 91.94 109 PHE A O 1
ATOM 909 N N . ILE A 1 110 ? -7.584 -0.920 -5.374 1.00 92.81 110 ILE A N 1
ATOM 910 C CA . ILE A 1 110 ? -8.227 -2.146 -4.887 1.00 92.81 110 ILE A CA 1
ATOM 911 C C . ILE A 1 110 ? -7.634 -2.576 -3.539 1.00 92.81 110 ILE A C 1
ATOM 913 O O . ILE A 1 110 ? -8.386 -2.937 -2.624 1.00 92.81 110 ILE A O 1
ATOM 917 N N . ALA A 1 111 ? -6.310 -2.484 -3.387 1.00 92.50 111 ALA A N 1
ATOM 918 C CA . ALA A 1 111 ? -5.608 -2.844 -2.163 1.00 92.50 111 ALA A CA 1
ATOM 919 C C . ALA A 1 111 ? -6.117 -2.034 -0.957 1.00 92.50 111 ALA A C 1
ATOM 921 O O . ALA A 1 111 ? -6.555 -2.610 0.043 1.00 92.50 111 ALA A O 1
ATOM 922 N N . TYR A 1 112 ? -6.149 -0.702 -1.068 1.00 92.81 112 TYR A N 1
ATOM 923 C CA . TYR A 1 112 ? -6.608 0.167 0.020 1.00 92.81 112 TYR A CA 1
ATOM 924 C C . TYR A 1 112 ? -8.131 0.165 0.187 1.00 92.81 112 TYR A C 1
ATOM 926 O O . TYR A 1 112 ? -8.632 0.179 1.312 1.00 92.81 112 TYR A O 1
ATOM 934 N N . ALA A 1 113 ? -8.904 0.146 -0.901 1.00 92.88 113 ALA A N 1
ATOM 935 C CA . ALA A 1 113 ? -10.359 0.260 -0.821 1.00 92.88 113 ALA A CA 1
ATOM 936 C C . ALA A 1 113 ? -11.042 -1.029 -0.343 1.00 92.88 113 ALA A C 1
ATOM 938 O O . ALA A 1 113 ? -12.060 -0.949 0.361 1.00 92.88 113 ALA A O 1
ATOM 939 N N . PHE A 1 114 ? -10.513 -2.198 -0.711 1.00 93.62 114 PHE A N 1
ATOM 940 C CA . PHE A 1 114 ? -11.183 -3.483 -0.501 1.00 93.62 114 PHE A CA 1
ATOM 941 C C . PHE A 1 114 ? -10.322 -4.488 0.258 1.00 93.62 114 PHE A C 1
ATOM 943 O O . PHE A 1 114 ? -10.773 -4.980 1.295 1.00 93.62 114 PHE A O 1
ATOM 950 N N . TYR A 1 115 ? -9.101 -4.761 -0.212 1.00 94.12 115 TYR A N 1
ATOM 951 C CA . TYR A 1 115 ? -8.279 -5.844 0.331 1.00 94.12 115 TYR A CA 1
ATOM 952 C C . TYR A 1 115 ? -7.899 -5.608 1.795 1.00 94.12 115 TYR A C 1
ATOM 954 O O . TYR A 1 115 ? -8.217 -6.435 2.643 1.00 94.12 115 TYR A O 1
ATOM 962 N N . LEU A 1 116 ? -7.290 -4.467 2.127 1.00 93.06 116 LEU A N 1
ATOM 963 C CA . LEU A 1 116 ? -6.827 -4.171 3.487 1.00 93.06 116 LEU A CA 1
ATOM 964 C C . LEU A 1 116 ? -7.974 -4.136 4.517 1.00 93.06 116 LEU A C 1
ATOM 966 O O . LEU A 1 116 ? -7.866 -4.797 5.555 1.00 93.06 116 LEU A O 1
ATOM 970 N N . PRO A 1 117 ? -9.111 -3.456 4.261 1.00 91.75 117 PRO A N 1
ATOM 971 C CA . PRO A 1 117 ? -10.261 -3.517 5.161 1.00 91.75 117 PRO A CA 1
ATOM 972 C C . PRO A 1 117 ? -10.824 -4.930 5.351 1.00 91.75 117 PRO A C 1
ATOM 974 O O . PRO A 1 117 ? -11.315 -5.249 6.436 1.00 91.75 117 PRO A O 1
ATOM 977 N N . TRP A 1 118 ? -10.806 -5.762 4.305 1.00 93.75 118 TRP A N 1
ATOM 978 C CA . TRP A 1 118 ? -11.233 -7.158 4.385 1.00 93.75 118 TRP A CA 1
ATOM 979 C C . TRP A 1 118 ? -10.236 -8.004 5.183 1.00 93.75 118 TRP A C 1
ATOM 981 O O . TRP A 1 118 ? -10.644 -8.703 6.108 1.00 93.75 118 TRP A O 1
ATOM 991 N N . HIS A 1 119 ? -8.943 -7.864 4.903 1.00 93.06 119 HIS A N 1
ATOM 992 C CA . HIS A 1 119 ? -7.850 -8.548 5.583 1.00 93.06 119 HIS A CA 1
ATOM 993 C C . HIS A 1 119 ? -7.882 -8.301 7.097 1.00 93.06 119 HIS A C 1
ATOM 995 O O . HIS A 1 119 ? -7.855 -9.247 7.883 1.00 93.06 119 HIS A O 1
ATOM 1001 N N . LEU A 1 120 ? -8.064 -7.046 7.525 1.00 91.44 120 LEU A N 1
ATOM 1002 C CA . LEU A 1 120 ? -8.175 -6.723 8.949 1.00 91.44 120 LEU A CA 1
ATOM 1003 C C . LEU A 1 120 ? -9.408 -7.371 9.601 1.00 91.44 120 LEU A C 1
ATOM 1005 O O . LEU A 1 120 ? -9.332 -7.857 10.727 1.00 91.44 120 LEU A O 1
ATOM 1009 N N . LYS A 1 121 ? -10.555 -7.403 8.906 1.00 91.19 121 LYS A N 1
ATOM 1010 C CA . LYS A 1 121 ? -11.750 -8.107 9.406 1.00 91.19 121 LYS A CA 1
ATOM 1011 C C . LYS A 1 121 ? -11.515 -9.609 9.521 1.00 91.19 121 LYS A C 1
ATOM 1013 O O . LYS A 1 121 ? -12.016 -10.212 10.463 1.00 91.19 121 LYS A O 1
ATOM 1018 N N . PHE A 1 122 ? -10.785 -10.195 8.577 1.00 92.75 122 PHE A N 1
ATOM 1019 C CA . PHE A 1 122 ? -10.445 -11.612 8.582 1.00 92.75 122 PHE A CA 1
ATOM 1020 C C . PHE A 1 122 ? -9.558 -11.965 9.781 1.00 92.75 122 PHE A C 1
ATOM 1022 O O . PHE A 1 122 ? -9.912 -12.864 10.537 1.00 92.75 122 PHE A O 1
ATOM 1029 N N . ILE A 1 123 ? -8.488 -11.196 10.031 1.00 91.94 123 ILE A N 1
ATOM 1030 C CA . ILE A 1 123 ? -7.612 -11.410 11.198 1.00 91.94 123 ILE A CA 1
ATOM 1031 C C . ILE A 1 123 ? -8.385 -11.290 12.515 1.00 91.94 123 ILE A C 1
ATOM 1033 O O . ILE A 1 123 ? -8.093 -12.013 13.453 1.00 91.94 123 ILE A O 1
ATOM 1037 N N . ARG A 1 124 ? -9.367 -10.387 12.605 1.00 89.62 124 ARG A N 1
ATOM 1038 C CA . ARG A 1 124 ? -10.161 -10.181 13.831 1.00 89.62 124 ARG A CA 1
ATOM 1039 C C . ARG A 1 124 ? -11.220 -11.240 14.085 1.00 89.62 124 ARG A C 1
ATOM 1041 O O . ARG A 1 124 ? -11.732 -11.322 15.196 1.00 89.62 124 ARG A O 1
ATOM 1048 N N . ARG A 1 125 ? -11.619 -11.969 13.045 1.00 86.94 125 ARG A N 1
ATOM 1049 C CA . ARG A 1 125 ? -12.647 -13.005 13.138 1.00 86.94 125 ARG A CA 1
ATOM 1050 C C . ARG A 1 125 ? -12.080 -14.337 13.647 1.00 86.94 125 ARG A C 1
ATOM 1052 O O . ARG A 1 125 ? -12.871 -15.149 14.117 1.00 86.94 125 ARG A O 1
ATOM 1059 N N . ASN A 1 126 ? -10.758 -14.519 13.575 1.00 59.41 126 ASN A N 1
ATOM 1060 C CA . ASN A 1 126 ? -10.014 -15.703 14.017 1.00 59.41 126 ASN A CA 1
ATOM 1061 C C . ASN A 1 126 ? -9.106 -15.401 15.217 1.00 59.41 126 ASN A C 1
ATOM 1063 O O . ASN A 1 126 ? -9.071 -16.236 16.141 1.00 59.41 126 ASN A O 1
#

Radius of gyration: 15.21 Å; chains: 1; bounding box: 40×26×40 Å

Secondary structure (DSSP, 8-state):
-----S-HHHHHHHHHHHHHHHHHHIIIIITTTT--EES-GGG-SHHHIIIIIIHHHHHHHHHHHH--GGGHHHHHHHHHHHHHHHHHHHHHTTSEES--HHHHHHHHHHIIIIIHHHHHHHHHH-

Foldseek 3Di:
DPPQPDDPVLLVVLLVVQLVVQVCCCVPPCVVVVQWDQPDPVPPDPVCSCLRRHVRSVLLSVLNRPDDPVCLVVSLVVSLVVNLVSVVVCVVVVRTPPHDSVVCSVVSSCCSNPVSVVSSVVVVVD

Organism: NCBI:txid1742358